Protein AF-A0A965RDY9-F1 (afdb_monomer)

Solvent-accessible surface area (backbone atoms only — not comparable to full-atom values): 8348 Å² total; per-residue (Å²): 130,87,52,51,47,61,51,52,54,49,45,36,53,42,44,74,77,67,38,55,73,66,39,56,54,43,44,46,51,48,51,51,50,48,43,54,54,31,62,78,43,44,92,30,62,34,21,43,27,62,43,64,65,74,65,56,38,56,94,84,54,62,41,38,30,43,30,35,36,90,48,67,64,63,58,52,51,55,33,54,78,69,69,51,71,72,43,83,48,72,44,83,42,36,62,52,99,87,44,71,47,74,31,53,25,39,37,35,69,52,95,94,37,51,34,36,41,38,48,31,44,60,73,40,77,83,55,52,38,34,30,92,48,76,64,44,67,43,69,67,36,44,58,70,62,51,60,76,74,110

Secondary structure (DSSP, 8-state):
---HHHHHHHHHHHHHHHSHHHHHHHHHHHHHHHHHHHHHTGGG--EEEHHHHHT---TTS-EEEEEE-SSHHHHHHHHHHTT---EEEEEEEESSSS-EEEEEEEEEEETTEEEEEEEE-GGGGGSPPBPTTTSSBPP-B-HHHHHTT-

Mean predicted aligned error: 5.04 Å

pLDDT: mean 90.67, std 10.81, range [49.19, 98.69]

Structure (mmCIF, N/CA/C/O backbone):
data_AF-A0A965RDY9-F1
#
_entry.id   AF-A0A965RDY9-F1
#
loop_
_atom_site.group_PDB
_atom_site.id
_atom_site.type_symbol
_atom_site.label_atom_id
_atom_site.label_alt_id
_atom_site.label_comp_id
_atom_site.label_asym_id
_atom_site.label_entity_id
_atom_site.label_seq_id
_atom_site.pdbx_PDB_ins_code
_atom_site.Cartn_x
_atom_site.Cartn_y
_atom_site.Cartn_z
_atom_site.occupancy
_atom_site.B_iso_or_equiv
_atom_site.auth_seq_id
_atom_site.auth_comp_id
_atom_site.auth_asym_id
_atom_site.auth_atom_id
_atom_site.pdbx_PDB_model_num
ATOM 1 N N . LEU A 1 1 ? 7.403 21.471 18.638 1.00 49.19 1 LEU A N 1
ATOM 2 C CA . LEU A 1 1 ? 6.344 20.707 17.943 1.00 49.19 1 LEU A CA 1
ATOM 3 C C . LEU A 1 1 ? 6.417 19.262 18.421 1.00 49.19 1 LEU A C 1
ATOM 5 O O . LEU A 1 1 ? 7.546 18.821 18.637 1.00 49.19 1 LEU A O 1
ATOM 9 N N . PRO A 1 2 ? 5.279 18.570 18.611 1.00 55.16 2 PRO A N 1
ATOM 10 C CA . PRO A 1 2 ? 5.274 17.138 18.916 1.00 55.16 2 PRO A CA 1
ATOM 11 C C . PRO A 1 2 ? 5.971 16.355 17.798 1.00 55.16 2 PRO A C 1
ATOM 13 O O . PRO A 1 2 ? 5.977 16.784 16.640 1.00 55.16 2 PRO A O 1
ATOM 16 N N . ARG A 1 3 ? 6.604 15.237 18.146 1.00 69.50 3 ARG A N 1
ATOM 17 C CA . ARG A 1 3 ? 7.200 14.317 17.172 1.00 69.50 3 ARG A CA 1
ATOM 18 C C . ARG A 1 3 ? 6.083 13.549 16.469 1.00 69.50 3 ARG A C 1
ATOM 20 O O . ARG A 1 3 ? 5.076 13.225 17.086 1.00 69.50 3 ARG A O 1
ATOM 27 N N . ASN A 1 4 ? 6.273 13.204 15.197 1.00 73.94 4 ASN A N 1
ATOM 28 C CA . ASN A 1 4 ? 5.265 12.467 14.423 1.00 73.94 4 ASN A CA 1
ATOM 29 C C . ASN A 1 4 ? 4.866 11.133 15.084 1.00 73.94 4 ASN A C 1
ATOM 31 O O . ASN A 1 4 ? 3.716 10.731 14.971 1.00 73.94 4 ASN A O 1
ATOM 35 N N . THR A 1 5 ? 5.774 10.492 15.828 1.00 64.81 5 THR A N 1
ATOM 36 C CA . THR A 1 5 ? 5.477 9.295 16.633 1.00 64.81 5 THR A CA 1
ATOM 37 C C . THR A 1 5 ? 4.480 9.560 17.752 1.00 64.81 5 THR A C 1
ATOM 39 O O . THR A 1 5 ? 3.558 8.782 17.930 1.00 64.81 5 THR A O 1
ATOM 42 N N . GLU A 1 6 ? 4.626 10.677 18.469 1.00 65.44 6 GLU A N 1
ATOM 43 C CA . GLU A 1 6 ? 3.699 11.065 19.540 1.00 65.44 6 GLU A CA 1
ATOM 44 C C . GLU A 1 6 ? 2.315 11.380 18.957 1.00 65.44 6 GLU A C 1
ATOM 46 O O . GLU A 1 6 ? 1.302 11.126 19.599 1.00 65.44 6 GLU A O 1
ATOM 51 N N . ILE A 1 7 ? 2.267 11.899 17.723 1.00 69.31 7 ILE A N 1
ATOM 52 C CA . ILE A 1 7 ? 1.017 12.125 16.989 1.00 69.31 7 ILE A CA 1
ATOM 53 C C . ILE A 1 7 ? 0.376 10.794 16.589 1.00 69.31 7 ILE A C 1
ATOM 55 O O . ILE A 1 7 ? -0.821 10.636 16.793 1.00 69.31 7 ILE A O 1
ATOM 59 N N . GLU A 1 8 ? 1.134 9.845 16.032 1.00 74.88 8 GLU A N 1
ATOM 60 C CA . GLU A 1 8 ? 0.576 8.557 15.603 1.00 74.88 8 GLU A CA 1
ATOM 61 C C . GLU A 1 8 ? 0.122 7.700 16.790 1.00 74.88 8 GLU A C 1
ATOM 63 O O . GLU A 1 8 ? -0.978 7.158 16.755 1.00 74.88 8 GLU A O 1
ATOM 68 N N . GLU A 1 9 ? 0.898 7.652 17.876 1.00 71.00 9 GLU A N 1
ATOM 69 C CA . GLU A 1 9 ? 0.505 6.975 19.118 1.00 71.00 9 GLU A CA 1
ATOM 70 C C . GLU A 1 9 ? -0.750 7.612 19.722 1.00 71.00 9 GLU A C 1
ATOM 72 O O . GLU A 1 9 ? -1.697 6.907 20.071 1.00 71.00 9 GLU A O 1
ATOM 77 N N . ALA A 1 10 ? -0.804 8.947 19.790 1.00 70.31 10 ALA A N 1
ATOM 78 C CA . ALA A 1 10 ? -1.988 9.649 20.266 1.00 70.31 10 ALA A CA 1
ATOM 79 C C . ALA A 1 10 ? -3.192 9.436 19.342 1.00 70.31 10 ALA A C 1
ATOM 81 O O . ALA A 1 10 ? -4.303 9.308 19.843 1.00 70.31 10 ALA A O 1
ATOM 82 N N . LEU A 1 11 ? -3.000 9.369 18.021 1.00 71.75 11 LEU A N 1
ATOM 83 C CA . LEU A 1 11 ? -4.070 9.108 17.060 1.00 71.75 11 LEU A CA 1
ATOM 84 C C . LEU A 1 11 ? -4.588 7.674 17.194 1.00 71.75 11 LEU A C 1
ATOM 86 O O . LEU A 1 11 ? -5.796 7.472 17.197 1.00 71.75 11 LEU A O 1
ATOM 90 N N . GLN A 1 12 ? -3.699 6.698 17.375 1.00 72.69 12 GLN A N 1
ATOM 91 C CA . GLN A 1 12 ? -4.061 5.300 17.591 1.00 72.69 12 GLN A CA 1
ATOM 92 C C . GLN A 1 12 ? -4.796 5.103 18.922 1.00 72.69 12 GLN A C 1
ATOM 94 O O . GLN A 1 12 ? -5.809 4.410 18.979 1.00 72.69 12 GLN A O 1
ATOM 99 N N . GLU A 1 13 ? -4.303 5.712 20.003 1.00 67.06 13 GLU A N 1
ATOM 100 C CA . GLU A 1 13 ? -4.962 5.708 21.313 1.00 67.06 13 GLU A CA 1
ATOM 101 C C . GLU A 1 13 ? -6.313 6.431 21.237 1.00 67.06 13 GLU A C 1
ATOM 103 O O . GLU A 1 13 ? -7.316 5.916 21.724 1.00 67.06 13 GLU A O 1
ATOM 108 N N . TYR A 1 14 ? -6.371 7.581 20.563 1.00 66.44 14 TYR A N 1
ATOM 109 C CA . TYR A 1 14 ? -7.597 8.351 20.382 1.00 66.44 14 TYR A CA 1
ATOM 110 C C . TYR A 1 14 ? -8.637 7.586 19.567 1.00 66.44 14 TYR A C 1
ATOM 112 O O . TYR A 1 14 ? -9.790 7.517 19.972 1.00 66.44 14 TYR A O 1
ATOM 120 N N . GLN A 1 15 ? -8.259 6.975 18.448 1.00 68.50 15 GLN A N 1
ATOM 121 C CA . GLN A 1 15 ? -9.188 6.205 17.623 1.00 68.50 15 GLN A CA 1
ATOM 122 C C . GLN A 1 15 ? -9.668 4.939 18.338 1.00 68.50 15 GLN A C 1
ATOM 124 O O . GLN A 1 15 ? -10.855 4.632 18.287 1.00 68.50 15 GLN A O 1
ATOM 129 N N . ARG A 1 16 ? -8.801 4.275 19.108 1.00 67.00 16 ARG A N 1
ATOM 130 C CA . ARG A 1 16 ? -9.187 3.152 19.975 1.00 67.00 16 ARG A CA 1
ATOM 131 C C . ARG A 1 16 ? -10.136 3.563 21.107 1.00 67.00 16 ARG A C 1
ATOM 133 O O . ARG A 1 16 ? -11.018 2.792 21.463 1.00 67.00 16 ARG A O 1
ATOM 140 N N . LEU A 1 17 ? -9.954 4.746 21.696 1.00 61.44 17 LEU A N 1
ATOM 141 C CA . LEU A 1 17 ? -10.767 5.218 22.826 1.00 61.44 17 LEU A CA 1
ATOM 142 C C . LEU A 1 17 ? -12.047 5.958 22.400 1.00 61.44 17 LEU A C 1
ATOM 144 O O . LEU A 1 17 ? -13.021 5.956 23.149 1.00 61.44 17 LEU A O 1
ATOM 148 N N . PHE A 1 18 ? -12.049 6.604 21.230 1.00 60.94 18 PHE A N 1
ATOM 149 C CA . PHE A 1 18 ? -13.081 7.564 20.810 1.00 60.94 18 PHE A CA 1
ATOM 150 C C . PHE A 1 18 ? -13.550 7.415 19.354 1.00 60.94 18 PHE A C 1
ATOM 152 O O . PHE A 1 18 ? -14.506 8.086 18.972 1.00 60.94 18 PHE A O 1
ATOM 159 N N . GLY A 1 19 ? -12.917 6.570 18.531 1.00 59.81 19 GLY A N 1
ATOM 160 C CA . GLY A 1 19 ? -13.282 6.386 17.118 1.00 59.81 19 GLY A CA 1
ATOM 161 C C . GLY A 1 19 ? -14.663 5.754 16.913 1.00 59.81 19 GLY A C 1
ATOM 162 O O . GLY A 1 19 ? -15.303 5.990 15.887 1.00 59.81 19 GLY A O 1
ATOM 163 N N . GLY A 1 20 ? -15.149 5.011 17.912 1.00 70.44 20 GLY A N 1
ATOM 164 C CA . GLY A 1 20 ? -16.467 4.377 17.908 1.00 70.44 20 GLY A CA 1
ATOM 165 C C . GLY A 1 20 ? -16.636 3.304 16.824 1.00 70.44 20 GLY A C 1
ATOM 166 O O . GLY A 1 20 ? -15.732 3.031 16.035 1.00 70.44 20 GLY A O 1
ATOM 167 N N . GLU A 1 21 ? -17.832 2.716 16.760 1.00 70.50 21 GLU A N 1
ATOM 168 C CA . GLU A 1 21 ? -18.155 1.610 15.839 1.00 70.50 21 GLU A CA 1
ATOM 169 C C . GLU A 1 21 ? -17.951 1.977 14.355 1.00 70.50 21 GLU A C 1
ATOM 171 O O . GLU A 1 21 ? -17.596 1.128 13.541 1.00 70.50 21 GLU A O 1
ATOM 176 N N . GLY A 1 22 ? -18.123 3.255 13.992 1.00 79.38 22 GLY A N 1
ATOM 177 C CA . GLY A 1 22 ? -17.949 3.727 12.615 1.00 79.38 22 GLY A CA 1
ATOM 178 C C . GLY A 1 22 ? -16.497 3.693 12.128 1.00 79.38 22 GLY A C 1
ATOM 179 O O . GLY A 1 22 ? -16.249 3.360 10.969 1.00 79.38 22 GLY A O 1
ATOM 180 N N . HIS A 1 23 ? -15.531 3.997 13.000 1.00 82.62 23 HIS A N 1
ATOM 181 C CA . HIS A 1 23 ? -14.113 3.914 12.653 1.00 82.62 23 HIS A CA 1
ATOM 182 C C . HIS A 1 23 ? -13.663 2.457 12.500 1.00 82.62 23 HIS A C 1
ATOM 184 O O . HIS A 1 23 ? -13.024 2.125 11.504 1.00 82.62 23 HIS A O 1
ATOM 190 N N . GLU A 1 24 ? -14.042 1.580 13.434 1.00 86.44 24 GLU A N 1
ATOM 191 C CA . GLU A 1 24 ? -13.701 0.154 13.355 1.00 86.44 24 GLU A CA 1
ATOM 192 C C . GLU A 1 24 ? -14.291 -0.500 12.101 1.00 86.44 24 GLU A C 1
ATOM 194 O O . GLU A 1 24 ? -13.579 -1.206 11.385 1.00 86.44 24 GLU A O 1
ATOM 199 N N . ALA A 1 25 ? -15.554 -0.202 11.775 1.00 89.81 25 ALA A N 1
ATOM 200 C CA . ALA A 1 25 ? -16.194 -0.695 10.558 1.00 89.81 25 ALA A CA 1
ATOM 201 C C . ALA A 1 25 ? -15.488 -0.195 9.285 1.00 89.81 25 ALA A C 1
ATOM 203 O O . ALA A 1 25 ? -15.244 -0.979 8.366 1.00 89.81 25 ALA A O 1
ATOM 204 N N . SER A 1 26 ? -15.115 1.089 9.240 1.00 91.81 26 SER A N 1
ATOM 205 C CA . SER A 1 26 ? -14.376 1.666 8.109 1.00 91.81 26 SER A CA 1
ATOM 206 C C . SER A 1 26 ? -13.000 1.019 7.938 1.00 91.81 26 SER A C 1
ATOM 208 O O . SER A 1 26 ? -12.633 0.636 6.829 1.00 91.81 26 SER A O 1
ATOM 210 N N . LEU A 1 27 ? -12.244 0.864 9.028 1.00 94.56 27 LEU A N 1
ATOM 211 C CA . LEU A 1 27 ? -10.915 0.256 9.005 1.00 94.56 27 LEU A CA 1
ATOM 212 C C . LEU A 1 27 ? -10.979 -1.222 8.599 1.00 94.56 27 LEU A C 1
ATOM 214 O O . LEU A 1 27 ? -10.143 -1.692 7.824 1.00 94.56 27 LEU A O 1
ATOM 218 N N . HIS A 1 28 ? -11.978 -1.953 9.098 1.00 95.12 28 HIS A N 1
ATOM 219 C CA . HIS A 1 28 ? -12.226 -3.335 8.701 1.00 95.12 28 HIS A CA 1
ATOM 220 C C . HIS A 1 28 ? -12.516 -3.425 7.196 1.00 95.12 28 HIS A C 1
ATOM 222 O O . HIS A 1 28 ? -11.910 -4.238 6.499 1.00 95.12 28 HIS A O 1
ATOM 228 N N . ALA A 1 29 ? -13.380 -2.554 6.665 1.00 95.56 29 ALA A N 1
ATOM 229 C CA . ALA A 1 29 ? -13.666 -2.506 5.233 1.00 95.56 29 ALA A CA 1
ATOM 230 C C . ALA A 1 29 ? -12.401 -2.198 4.404 1.00 95.56 29 ALA A C 1
ATOM 232 O O . ALA A 1 29 ? -12.139 -2.889 3.424 1.00 95.56 29 ALA A O 1
ATOM 233 N N . GLN A 1 30 ? -11.576 -1.231 4.829 1.00 97.94 30 GLN A N 1
ATOM 234 C CA . GLN A 1 30 ? -10.288 -0.906 4.189 1.00 97.94 30 GLN A CA 1
ATOM 235 C C . GLN A 1 30 ? -9.324 -2.094 4.149 1.00 97.94 30 GLN A C 1
ATOM 237 O O . GLN A 1 30 ? -8.644 -2.325 3.147 1.00 97.94 30 GLN A O 1
ATOM 242 N N . ARG A 1 31 ? -9.263 -2.882 5.226 1.00 98.25 31 ARG A N 1
ATOM 243 C CA . ARG A 1 31 ? -8.440 -4.099 5.273 1.00 98.25 31 ARG A CA 1
ATOM 244 C C . ARG A 1 31 ? -8.992 -5.209 4.385 1.00 98.25 31 ARG A C 1
ATOM 246 O O . ARG A 1 31 ? -8.195 -5.928 3.785 1.00 98.25 31 ARG A O 1
ATOM 253 N N . GLN A 1 32 ? -10.313 -5.325 4.262 1.00 98.25 32 GLN A N 1
ATOM 254 C CA . GLN A 1 32 ? -10.938 -6.290 3.361 1.00 98.25 32 GLN A CA 1
ATOM 255 C C . GLN A 1 32 ? -10.608 -5.969 1.898 1.00 98.25 32 GLN A C 1
ATOM 257 O O . GLN A 1 32 ? -10.127 -6.843 1.179 1.00 98.25 32 GLN A O 1
ATOM 262 N N . VAL A 1 33 ? -10.751 -4.705 1.486 1.00 98.25 33 VAL A N 1
ATOM 263 C CA . VAL A 1 33 ? -10.358 -4.257 0.141 1.00 98.25 33 VAL A CA 1
ATOM 264 C C . VAL A 1 33 ? -8.865 -4.458 -0.096 1.00 98.25 33 VAL A C 1
ATOM 266 O O . VAL A 1 33 ? -8.474 -4.976 -1.144 1.00 98.25 33 VAL A O 1
ATOM 269 N N . ALA A 1 34 ? -8.017 -4.119 0.883 1.00 98.62 34 ALA A N 1
ATOM 270 C CA . ALA A 1 34 ? -6.585 -4.384 0.791 1.00 98.62 34 ALA A CA 1
ATOM 271 C C . ALA A 1 34 ? -6.314 -5.865 0.501 1.00 98.62 34 ALA A C 1
ATOM 273 O O . ALA A 1 34 ? -5.582 -6.182 -0.436 1.00 98.62 34 ALA A O 1
ATOM 274 N N . LEU A 1 35 ? -6.925 -6.767 1.272 1.00 98.69 35 LEU A N 1
ATOM 275 C CA . LEU A 1 35 ? -6.735 -8.206 1.138 1.00 98.69 35 LEU A CA 1
ATOM 276 C C . LEU A 1 35 ? -7.217 -8.729 -0.225 1.00 98.69 35 LEU A C 1
ATOM 278 O O . LEU A 1 35 ? -6.524 -9.524 -0.865 1.00 98.69 35 LEU A O 1
ATOM 282 N N . ASP A 1 36 ? -8.355 -8.242 -0.709 1.00 98.12 36 ASP A N 1
ATOM 283 C CA . ASP A 1 36 ? -8.920 -8.641 -1.998 1.00 98.12 36 ASP A CA 1
ATOM 284 C C . ASP A 1 36 ? -8.034 -8.202 -3.171 1.00 98.12 36 ASP A C 1
ATOM 286 O O . ASP A 1 36 ? -7.721 -9.003 -4.062 1.00 98.12 36 ASP A O 1
ATOM 290 N N . VAL A 1 37 ? -7.548 -6.956 -3.149 1.00 98.38 37 VAL A N 1
ATOM 291 C CA . VAL A 1 37 ? -6.578 -6.456 -4.137 1.00 98.38 37 VAL A CA 1
ATOM 292 C C . VAL A 1 37 ? -5.270 -7.242 -4.046 1.00 98.38 37 VAL A C 1
ATOM 294 O O . VAL A 1 37 ? -4.702 -7.626 -5.075 1.00 98.38 37 VAL A O 1
ATOM 297 N N . MET A 1 38 ? -4.810 -7.552 -2.830 1.00 98.62 38 MET A N 1
ATOM 298 C CA . MET A 1 38 ? -3.594 -8.332 -2.609 1.00 98.62 38 MET A CA 1
ATOM 299 C C . MET A 1 38 ? -3.679 -9.733 -3.230 1.00 98.62 38 MET A C 1
ATOM 301 O O . MET A 1 38 ? -2.709 -10.192 -3.834 1.00 98.62 38 MET A O 1
ATOM 305 N N . HIS A 1 39 ? -4.834 -10.397 -3.148 1.00 98.25 39 HIS A N 1
ATOM 306 C CA . HIS A 1 39 ? -5.049 -11.701 -3.779 1.00 98.25 39 HIS A CA 1
ATOM 307 C C . HIS A 1 39 ? -5.093 -11.624 -5.311 1.00 98.25 39 HIS A C 1
ATOM 309 O O . HIS A 1 39 ? -4.494 -12.463 -5.993 1.00 98.25 39 HIS A O 1
ATOM 315 N N . ARG A 1 40 ? -5.761 -10.608 -5.871 1.00 96.56 40 ARG A N 1
ATOM 316 C CA . ARG A 1 40 ? -5.858 -10.404 -7.331 1.00 96.56 40 ARG A CA 1
ATOM 317 C C . ARG A 1 40 ? -4.510 -10.091 -7.979 1.00 96.56 40 ARG A C 1
ATOM 319 O O . ARG A 1 40 ? -4.287 -10.462 -9.132 1.00 96.56 40 ARG A O 1
ATOM 326 N N . LEU A 1 41 ? -3.620 -9.443 -7.228 1.00 97.62 41 LEU A N 1
ATOM 327 C CA . LEU A 1 41 ? -2.284 -9.018 -7.653 1.00 97.62 41 LEU A CA 1
ATOM 328 C C . LEU A 1 41 ? -1.155 -9.830 -6.998 1.00 97.62 41 LEU A C 1
ATOM 330 O O . LEU A 1 41 ? -0.016 -9.367 -6.944 1.00 97.62 41 LEU A O 1
ATOM 334 N N . GLN A 1 42 ? -1.441 -11.042 -6.507 1.00 97.75 42 GLN A N 1
ATOM 335 C CA . GLN A 1 42 ? -0.501 -11.856 -5.720 1.00 97.75 42 GLN A CA 1
ATOM 336 C C . GLN A 1 42 ? 0.865 -12.083 -6.393 1.00 97.75 42 GLN A C 1
ATOM 338 O O . GLN A 1 42 ? 1.888 -12.167 -5.710 1.00 97.75 42 GLN A O 1
ATOM 343 N N . GLU A 1 43 ? 0.904 -12.133 -7.728 1.00 97.00 43 GLU A N 1
ATOM 344 C CA . GLU A 1 43 ? 2.132 -12.296 -8.515 1.00 97.00 43 GLU A CA 1
ATOM 345 C C . GLU A 1 43 ? 3.144 -11.158 -8.282 1.00 97.00 43 GLU A C 1
ATOM 347 O O . GLU A 1 43 ? 4.353 -11.389 -8.307 1.00 97.00 43 GLU A O 1
ATOM 352 N N . PHE A 1 44 ? 2.659 -9.962 -7.930 1.00 98.19 44 PHE A N 1
ATOM 353 C CA . PHE A 1 44 ? 3.463 -8.777 -7.620 1.00 98.19 44 PHE A CA 1
ATOM 354 C C . PHE A 1 44 ? 3.797 -8.637 -6.130 1.00 98.19 44 PHE A C 1
ATOM 356 O O . PHE A 1 44 ? 4.307 -7.601 -5.703 1.00 98.19 44 PHE A O 1
ATOM 363 N N . LYS A 1 45 ? 3.518 -9.673 -5.325 1.00 98.31 45 LYS A N 1
ATOM 364 C CA . LYS A 1 45 ? 3.842 -9.763 -3.888 1.00 98.31 45 LYS A CA 1
ATOM 365 C C . LYS A 1 45 ? 3.423 -8.519 -3.083 1.00 98.31 45 LYS A C 1
ATOM 367 O O . LYS A 1 45 ? 4.261 -7.957 -2.370 1.00 98.31 45 LYS A O 1
ATOM 372 N N . PRO A 1 46 ? 2.161 -8.081 -3.192 1.00 98.50 46 PRO A N 1
ATOM 373 C CA . PRO A 1 46 ? 1.697 -6.831 -2.611 1.00 98.50 46 PRO A CA 1
ATOM 374 C C . PRO A 1 46 ? 1.884 -6.815 -1.089 1.00 98.50 46 PRO A C 1
ATOM 376 O O . PRO A 1 46 ? 1.774 -7.845 -0.417 1.00 98.50 46 PRO A O 1
ATOM 379 N N . ARG A 1 47 ? 2.194 -5.636 -0.547 1.00 98.69 47 ARG A N 1
ATOM 380 C CA . ARG A 1 47 ? 2.373 -5.405 0.889 1.00 98.69 47 ARG A CA 1
ATOM 381 C C . ARG A 1 47 ? 1.569 -4.197 1.340 1.00 98.69 47 ARG A C 1
ATOM 383 O O . ARG A 1 47 ? 1.821 -3.098 0.848 1.00 98.69 47 ARG A O 1
ATOM 390 N N . LEU A 1 48 ? 0.669 -4.391 2.300 1.00 98.69 48 LEU A N 1
ATOM 391 C CA . LEU A 1 48 ? -0.055 -3.292 2.937 1.00 98.69 48 LEU A CA 1
ATOM 392 C C . LEU A 1 48 ? 0.904 -2.459 3.788 1.00 98.69 48 LEU A C 1
ATOM 394 O O . LEU A 1 48 ? 1.788 -3.012 4.450 1.00 98.69 48 LEU A O 1
ATOM 398 N N . VAL A 1 49 ? 0.741 -1.137 3.749 1.00 97.88 49 VAL A N 1
ATOM 399 C CA . VAL A 1 49 ? 1.530 -0.166 4.519 1.00 97.88 49 VAL A CA 1
ATOM 400 C C . VAL A 1 49 ? 0.659 0.997 5.005 1.00 97.88 49 VAL A C 1
ATOM 402 O O . VAL A 1 49 ? -0.501 1.123 4.626 1.00 97.88 49 VAL A O 1
ATOM 405 N N . GLY A 1 50 ? 1.237 1.889 5.813 1.00 95.19 50 GLY A N 1
ATOM 406 C CA . GLY A 1 50 ? 0.596 3.151 6.193 1.00 95.19 50 GLY A CA 1
ATOM 407 C C . GLY A 1 50 ? -0.523 2.990 7.223 1.00 95.19 50 GLY A C 1
ATOM 408 O O . GLY A 1 50 ? -0.536 2.027 7.990 1.00 95.19 50 GLY A O 1
ATOM 409 N N . ALA A 1 51 ? -1.443 3.957 7.242 1.00 94.38 51 ALA A N 1
ATOM 410 C CA . ALA A 1 51 ? -2.435 4.118 8.304 1.00 94.38 51 ALA A CA 1
ATOM 411 C C . ALA A 1 51 ? -3.372 2.906 8.445 1.00 94.38 51 ALA A C 1
ATOM 413 O O . ALA A 1 51 ? -3.660 2.473 9.559 1.00 94.38 51 ALA A O 1
ATOM 414 N N . VAL A 1 52 ? -3.777 2.280 7.333 1.00 96.50 52 VAL A N 1
ATOM 415 C CA . VAL A 1 52 ? -4.649 1.087 7.357 1.00 96.50 52 VAL A CA 1
ATOM 416 C C . VAL A 1 52 ? -3.949 -0.086 8.057 1.00 96.50 52 VAL A C 1
ATOM 418 O O . VAL A 1 52 ? -4.558 -0.818 8.846 1.00 96.50 52 VAL A O 1
ATOM 421 N N . LEU A 1 53 ? -2.635 -0.234 7.837 1.00 96.69 53 LEU A N 1
ATOM 422 C CA . LEU A 1 53 ? -1.839 -1.235 8.544 1.00 96.69 53 LEU A CA 1
ATOM 423 C C . LEU A 1 53 ? -1.655 -0.887 10.023 1.00 96.69 53 LEU A C 1
ATOM 425 O O . LEU A 1 53 ? -1.753 -1.769 10.874 1.00 96.69 53 LEU A O 1
ATOM 429 N N . ALA A 1 54 ? -1.358 0.377 10.322 1.00 93.25 54 ALA A N 1
ATOM 430 C CA . ALA A 1 54 ? -1.171 0.858 11.690 1.00 93.25 54 ALA A CA 1
ATOM 431 C C . ALA A 1 54 ? -2.477 0.835 12.508 1.00 93.25 54 ALA A C 1
ATOM 433 O O . ALA A 1 54 ? -2.438 0.857 13.737 1.00 93.25 54 ALA A O 1
ATOM 434 N N . GLY A 1 55 ? -3.626 0.738 11.831 1.00 92.31 55 GLY A N 1
ATOM 435 C CA . GLY A 1 55 ? -4.944 0.863 12.445 1.00 92.31 55 GLY A CA 1
ATOM 436 C C . GLY A 1 55 ? -5.271 2.300 12.831 1.00 92.31 55 GLY A C 1
ATOM 437 O O . GLY A 1 55 ? -6.052 2.505 13.747 1.00 92.31 55 GLY A O 1
ATOM 438 N N . THR A 1 56 ? -4.633 3.264 12.163 1.00 90.62 56 THR A N 1
ATOM 439 C CA . THR A 1 56 ? -4.813 4.700 12.388 1.00 90.62 56 THR A CA 1
ATOM 440 C C . THR A 1 56 ? -5.615 5.388 11.273 1.00 90.62 56 THR A C 1
ATOM 442 O O . THR A 1 56 ? -5.773 6.611 11.278 1.00 90.62 56 THR A O 1
ATOM 445 N N . ALA A 1 57 ? -6.092 4.619 10.286 1.00 91.12 57 ALA A N 1
ATOM 446 C CA . ALA A 1 57 ? -6.771 5.138 9.100 1.00 91.12 57 ALA A CA 1
ATOM 447 C C . ALA A 1 57 ? -8.186 5.640 9.394 1.00 91.12 57 ALA A C 1
ATOM 449 O O . ALA A 1 57 ? -9.011 4.968 10.002 1.00 91.12 57 ALA A O 1
ATOM 450 N N . THR A 1 58 ? -8.488 6.822 8.888 1.00 88.88 58 THR A N 1
ATOM 451 C CA . THR A 1 58 ? -9.836 7.366 8.780 1.00 88.88 58 THR A CA 1
ATOM 452 C C . THR A 1 58 ? -10.506 6.896 7.484 1.00 88.88 58 THR A C 1
ATOM 454 O O . THR A 1 58 ? -9.855 6.366 6.585 1.00 88.88 58 THR A O 1
ATOM 457 N N . ALA A 1 59 ? -11.808 7.156 7.343 1.00 84.62 59 ALA A N 1
ATOM 458 C CA . ALA A 1 59 ? -12.564 6.855 6.122 1.00 84.62 59 ALA A CA 1
ATOM 459 C C . ALA A 1 59 ? -12.074 7.613 4.868 1.00 84.62 59 ALA A C 1
ATOM 461 O O . ALA A 1 59 ? -12.518 7.319 3.764 1.00 84.62 59 ALA A O 1
ATOM 462 N N . HIS A 1 60 ? -11.187 8.601 5.030 1.00 85.81 60 HIS A N 1
ATOM 463 C CA . HIS A 1 60 ? -10.612 9.386 3.935 1.00 85.81 60 HIS A CA 1
ATOM 464 C C . HIS A 1 60 ? -9.179 8.976 3.582 1.00 85.81 60 HIS A C 1
ATOM 466 O O . HIS A 1 60 ? -8.596 9.562 2.673 1.00 85.81 60 HIS A O 1
ATOM 472 N N . ASP A 1 61 ? -8.594 8.028 4.315 1.00 92.56 61 ASP A N 1
ATOM 473 C CA . ASP A 1 61 ? -7.253 7.534 4.027 1.00 92.56 61 ASP A CA 1
ATOM 474 C C . ASP A 1 61 ? -7.278 6.483 2.914 1.00 92.56 61 ASP A C 1
ATOM 476 O O . ASP A 1 61 ? -8.125 5.585 2.895 1.00 92.56 61 ASP A O 1
ATOM 480 N N . ASP A 1 62 ? -6.294 6.568 2.021 1.00 95.19 62 ASP A N 1
ATOM 481 C CA . ASP A 1 62 ? -6.097 5.591 0.955 1.00 95.19 62 ASP A CA 1
ATOM 482 C C . ASP A 1 62 ? -5.590 4.251 1.506 1.00 95.19 62 ASP A C 1
ATOM 484 O O . ASP A 1 62 ? -4.713 4.185 2.381 1.00 95.19 62 ASP A O 1
ATOM 488 N N . VAL A 1 63 ? -6.047 3.158 0.897 1.00 98.31 63 VAL A N 1
ATOM 489 C CA . VAL A 1 63 ? -5.416 1.846 1.042 1.00 98.31 63 VAL A CA 1
ATOM 490 C C . VAL A 1 63 ? -4.135 1.836 0.211 1.00 98.31 63 VAL A C 1
ATOM 492 O O . VAL A 1 63 ? -4.161 1.751 -1.016 1.00 98.31 63 VAL A O 1
ATOM 495 N N . ILE A 1 64 ? -2.982 1.910 0.874 1.00 98.50 64 ILE A N 1
ATOM 496 C CA . ILE A 1 64 ? -1.689 1.964 0.183 1.00 98.50 64 ILE A CA 1
ATOM 497 C C . ILE A 1 64 ? -1.047 0.579 0.165 1.00 98.50 64 ILE A C 1
ATOM 499 O O . ILE A 1 64 ? -0.699 0.017 1.209 1.00 98.50 64 ILE A O 1
ATOM 503 N N . LEU A 1 65 ? -0.812 0.061 -1.038 1.00 98.69 65 LEU A N 1
ATOM 504 C CA . LEU A 1 65 ? -0.091 -1.184 -1.267 1.00 98.69 65 LEU A CA 1
ATOM 505 C C . LEU A 1 65 ? 1.236 -0.900 -1.966 1.00 98.69 65 LEU A C 1
ATOM 507 O O . LEU A 1 65 ? 1.301 -0.230 -2.993 1.00 98.69 65 LEU A O 1
ATOM 511 N N . HIS A 1 66 ? 2.318 -1.465 -1.445 1.00 98.62 66 HIS A N 1
ATOM 512 C CA . HIS A 1 66 ? 3.560 -1.582 -2.199 1.00 98.62 66 HIS A CA 1
ATOM 513 C C . HIS A 1 66 ? 3.513 -2.852 -3.048 1.00 98.62 66 HIS A C 1
ATOM 515 O O . HIS A 1 66 ? 3.338 -3.941 -2.502 1.00 98.62 66 HIS A O 1
ATOM 521 N N . VAL A 1 67 ? 3.711 -2.721 -4.357 1.00 98.62 67 VAL A N 1
ATOM 522 C CA . VAL A 1 67 ? 3.775 -3.842 -5.309 1.00 98.62 67 VAL A CA 1
ATOM 523 C C . VAL A 1 67 ? 5.153 -3.909 -5.959 1.00 98.62 67 VAL A C 1
ATOM 525 O O . VAL A 1 67 ? 5.848 -2.896 -6.057 1.00 98.62 67 VAL A O 1
ATOM 528 N N . PHE A 1 68 ? 5.569 -5.101 -6.382 1.00 98.38 68 PHE A N 1
ATOM 529 C CA . PHE A 1 68 ? 6.926 -5.356 -6.863 1.00 98.38 68 PHE A CA 1
ATOM 530 C C . PHE A 1 68 ? 6.901 -5.915 -8.281 1.00 98.38 68 PHE A C 1
ATOM 532 O O . PHE A 1 68 ? 6.455 -7.039 -8.506 1.00 98.38 68 PHE A O 1
ATOM 539 N N . ALA A 1 69 ? 7.401 -5.128 -9.228 1.00 97.38 69 ALA A N 1
ATOM 540 C CA . ALA A 1 69 ? 7.456 -5.468 -10.642 1.00 97.38 69 ALA A CA 1
ATOM 541 C C . ALA A 1 69 ? 8.663 -4.794 -11.302 1.00 97.38 69 ALA A C 1
ATOM 543 O O . ALA A 1 69 ? 9.128 -3.754 -10.843 1.00 97.38 69 ALA A O 1
ATOM 544 N N . ASP A 1 70 ? 9.159 -5.357 -12.405 1.00 93.88 70 ASP A N 1
ATOM 545 C CA . ASP A 1 70 ? 10.257 -4.735 -13.159 1.00 93.88 70 ASP A CA 1
ATOM 546 C C . ASP A 1 70 ? 9.861 -3.372 -13.733 1.00 93.88 70 ASP A C 1
ATOM 548 O O . ASP A 1 70 ? 10.692 -2.469 -13.827 1.00 93.88 70 ASP A O 1
ATOM 552 N N . ARG A 1 71 ? 8.589 -3.221 -14.122 1.00 94.94 71 ARG A N 1
ATOM 553 C CA . ARG A 1 71 ? 8.032 -1.976 -14.652 1.00 94.94 71 ARG A CA 1
ATOM 554 C C . ARG A 1 71 ? 6.547 -1.841 -14.314 1.00 94.94 71 ARG A C 1
ATOM 556 O O . ARG A 1 71 ? 5.862 -2.846 -14.114 1.00 94.94 71 ARG A O 1
ATOM 563 N N . ILE A 1 72 ? 6.046 -0.606 -14.297 1.00 96.69 72 ILE A N 1
ATOM 564 C CA . ILE A 1 72 ? 4.639 -0.291 -14.001 1.00 96.69 72 ILE A CA 1
ATOM 565 C C . ILE A 1 72 ? 3.668 -0.919 -15.009 1.00 96.69 72 ILE A C 1
ATOM 567 O O . ILE A 1 72 ? 2.558 -1.287 -14.637 1.00 96.69 72 ILE A O 1
ATOM 571 N N . GLU A 1 73 ? 4.094 -1.125 -16.255 1.00 97.69 73 GLU A N 1
ATOM 572 C CA . GLU A 1 73 ? 3.270 -1.696 -17.321 1.00 97.69 73 GLU A CA 1
ATOM 573 C C . GLU A 1 73 ? 2.779 -3.109 -17.001 1.00 97.69 73 GLU A C 1
ATOM 575 O O . GLU A 1 73 ? 1.711 -3.501 -17.459 1.00 97.69 73 GLU A O 1
ATOM 580 N N . ALA A 1 74 ? 3.524 -3.875 -16.197 1.00 97.44 74 ALA A N 1
ATOM 581 C CA . ALA A 1 74 ? 3.066 -5.189 -15.749 1.00 97.44 74 ALA A CA 1
ATOM 582 C C . ALA A 1 74 ? 1.828 -5.074 -14.841 1.00 97.44 74 ALA A C 1
ATOM 584 O O . ALA A 1 74 ? 0.898 -5.868 -14.960 1.00 97.44 74 ALA A O 1
ATOM 585 N N . ILE A 1 75 ? 1.791 -4.048 -13.982 1.00 97.38 75 ILE A N 1
ATOM 586 C CA . ILE A 1 75 ? 0.647 -3.759 -13.111 1.00 97.38 75 ILE A CA 1
ATOM 587 C C . ILE A 1 75 ? -0.527 -3.241 -13.942 1.00 97.38 75 ILE A C 1
ATOM 589 O O . ILE A 1 75 ? -1.642 -3.738 -13.811 1.00 97.38 75 ILE A O 1
ATOM 593 N N . THR A 1 76 ? -0.290 -2.265 -14.822 1.00 97.56 76 THR A N 1
ATOM 594 C CA . THR A 1 76 ? -1.373 -1.650 -15.601 1.00 97.56 76 THR A CA 1
ATOM 595 C C . THR A 1 76 ? -1.988 -2.627 -16.595 1.00 97.56 76 THR A C 1
ATOM 597 O O . THR A 1 76 ? -3.207 -2.651 -16.724 1.00 97.56 76 THR A O 1
ATOM 600 N N . LEU A 1 77 ? -1.192 -3.493 -17.234 1.00 97.50 77 LEU A N 1
ATOM 601 C CA 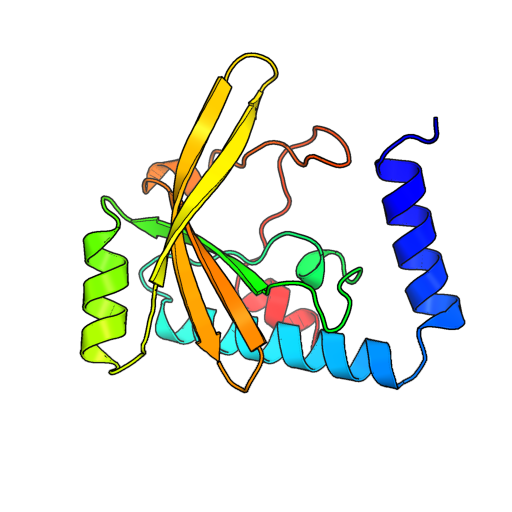. LEU A 1 77 ? -1.713 -4.558 -18.093 1.00 97.50 77 LEU A CA 1
ATOM 602 C C . LEU A 1 77 ? -2.632 -5.498 -17.307 1.00 97.50 77 LEU A C 1
ATOM 604 O O . LEU A 1 77 ? -3.731 -5.798 -17.768 1.00 97.50 77 LEU A O 1
ATOM 608 N N . ARG A 1 78 ? -2.231 -5.896 -16.095 1.00 96.69 78 ARG A N 1
ATOM 609 C CA . ARG A 1 78 ? -3.050 -6.758 -15.241 1.00 96.69 78 ARG A CA 1
ATOM 610 C C . ARG A 1 78 ? -4.386 -6.115 -14.865 1.00 96.69 78 ARG A C 1
ATOM 612 O O . ARG A 1 78 ? -5.406 -6.798 -14.843 1.00 96.69 78 ARG A O 1
ATOM 619 N N . LEU A 1 79 ? -4.389 -4.813 -14.583 1.00 96.31 79 LEU A N 1
ATOM 620 C CA . LEU A 1 79 ? -5.613 -4.064 -14.289 1.00 96.31 79 LEU A CA 1
ATOM 621 C C . LEU A 1 79 ? -6.512 -3.934 -15.526 1.00 96.31 79 LEU A C 1
ATOM 623 O O . LEU A 1 79 ? -7.720 -4.140 -15.419 1.00 96.31 79 LEU A O 1
ATOM 627 N N . LEU A 1 80 ? -5.931 -3.683 -16.706 1.00 96.94 80 LEU A N 1
ATOM 628 C CA . LEU A 1 80 ? -6.664 -3.648 -17.977 1.00 96.94 80 LEU A CA 1
ATOM 629 C C . LEU A 1 80 ? -7.327 -4.995 -18.292 1.00 96.94 80 LEU A C 1
ATOM 631 O O . LEU A 1 80 ? -8.495 -5.021 -18.671 1.00 96.94 80 LEU A O 1
ATOM 635 N N . GLU A 1 81 ? -6.619 -6.110 -18.099 1.00 95.75 81 GLU A N 1
ATOM 636 C CA . GLU A 1 81 ? -7.169 -7.464 -18.275 1.00 95.75 81 GLU A CA 1
ATOM 637 C C . GLU A 1 81 ? -8.359 -7.744 -17.349 1.00 95.75 81 GLU A C 1
ATOM 639 O O . GLU A 1 81 ? -9.268 -8.491 -17.710 1.00 95.75 81 GLU A O 1
ATOM 644 N N . GLN A 1 82 ? -8.362 -7.142 -16.158 1.00 92.38 82 GLN A N 1
ATOM 645 C CA . GLN A 1 82 ? -9.450 -7.246 -15.186 1.00 92.38 82 GLN A CA 1
ATOM 646 C C . GLN A 1 82 ? -10.564 -6.213 -15.422 1.00 92.38 82 GLN A C 1
ATOM 648 O O . GLN A 1 82 ? -11.564 -6.234 -14.707 1.00 92.38 82 GLN A O 1
ATOM 653 N N . GLY A 1 83 ? -10.412 -5.319 -16.407 1.00 94.00 83 GLY A N 1
ATOM 654 C CA . GLY A 1 83 ? -11.362 -4.243 -16.687 1.00 94.00 83 GLY A CA 1
ATOM 655 C C . GLY A 1 83 ? -11.437 -3.183 -15.585 1.00 94.00 83 GLY A C 1
ATOM 656 O O . GLY A 1 83 ? -12.461 -2.517 -15.463 1.00 94.00 83 GLY A O 1
ATOM 657 N N . VAL A 1 84 ? -10.385 -3.042 -14.774 1.00 94.44 84 VAL A N 1
ATOM 658 C CA . VAL A 1 84 ? -10.341 -2.109 -13.642 1.00 94.44 84 VAL A CA 1
ATOM 659 C C . VAL A 1 84 ? -9.872 -0.735 -14.131 1.00 94.44 84 VAL A C 1
ATOM 661 O O . VAL A 1 84 ? -8.755 -0.636 -14.646 1.00 94.44 84 VAL A O 1
ATOM 664 N N . PRO A 1 85 ? -10.679 0.333 -13.986 1.00 95.31 85 PRO A N 1
ATOM 665 C CA . PRO A 1 85 ? -10.242 1.694 -14.276 1.00 95.31 85 PRO A CA 1
ATOM 666 C C . PRO A 1 85 ? -9.137 2.133 -13.316 1.00 95.31 85 PRO A C 1
ATOM 668 O O . PRO A 1 85 ? -9.174 1.818 -12.127 1.00 95.31 85 PRO A O 1
ATOM 671 N N . PHE A 1 86 ? -8.163 2.883 -13.824 1.00 97.69 86 PHE A N 1
ATOM 672 C CA . PHE A 1 86 ? -7.084 3.413 -13.002 1.00 97.69 86 PHE A CA 1
ATOM 673 C C . PHE A 1 86 ? -6.501 4.708 -13.563 1.00 97.69 86 PHE A C 1
ATOM 675 O O . PHE A 1 86 ? -6.615 5.009 -14.753 1.00 97.69 86 PHE A O 1
ATOM 682 N N . GLU A 1 87 ? -5.797 5.430 -12.699 1.00 98.06 87 GLU A N 1
ATOM 683 C CA . GLU A 1 87 ? -4.999 6.602 -13.031 1.00 98.06 87 GLU A CA 1
ATOM 684 C C . GLU A 1 87 ? -3.520 6.353 -12.739 1.00 98.06 87 GLU A C 1
ATOM 686 O O . GLU A 1 87 ? -3.161 5.730 -11.739 1.00 98.06 87 GLU A O 1
ATOM 691 N N . LEU A 1 88 ? -2.647 6.887 -13.592 1.00 98.00 88 LEU A N 1
ATOM 692 C CA . LEU A 1 88 ? -1.212 6.916 -13.326 1.00 98.00 88 LEU A CA 1
ATOM 693 C C . LEU A 1 88 ? -0.863 8.090 -12.414 1.00 98.00 88 LEU A C 1
ATOM 695 O O . LEU A 1 88 ? -1.379 9.198 -12.567 1.00 98.00 88 LEU A O 1
ATOM 699 N N . ALA A 1 89 ? 0.056 7.846 -11.492 1.00 97.38 89 ALA A N 1
ATOM 700 C CA . ALA A 1 89 ? 0.526 8.825 -10.534 1.00 97.38 89 ALA A CA 1
ATOM 701 C C . ALA A 1 89 ? 2.001 8.590 -10.182 1.00 97.38 89 ALA A C 1
ATOM 703 O O . ALA A 1 89 ? 2.653 7.665 -10.672 1.00 97.38 89 ALA A O 1
ATOM 704 N N . GLU A 1 90 ? 2.533 9.458 -9.327 1.00 96.50 90 GLU A N 1
ATOM 705 C CA . GLU A 1 90 ? 3.826 9.262 -8.690 1.00 96.50 90 GLU A CA 1
ATOM 706 C C . GLU A 1 90 ? 3.696 9.477 -7.186 1.00 96.50 90 GLU A C 1
ATOM 708 O O . GLU A 1 90 ? 3.052 10.426 -6.729 1.00 96.50 90 GLU A O 1
ATOM 713 N N . ARG A 1 91 ? 4.391 8.644 -6.410 1.00 95.44 91 ARG A N 1
ATOM 714 C CA . ARG A 1 91 ? 4.515 8.789 -4.965 1.00 95.44 91 ARG A CA 1
ATOM 715 C C . ARG A 1 91 ? 5.945 9.110 -4.574 1.00 95.44 91 ARG A C 1
ATOM 717 O O . ARG A 1 91 ? 6.875 8.337 -4.802 1.00 95.44 91 ARG A O 1
ATOM 724 N N . ARG A 1 92 ? 6.128 10.230 -3.882 1.00 94.81 92 ARG A N 1
ATOM 725 C CA . ARG A 1 92 ? 7.424 10.602 -3.311 1.00 94.81 92 ARG A CA 1
ATOM 726 C C . ARG A 1 92 ? 7.750 9.700 -2.117 1.00 94.81 92 ARG A C 1
ATOM 728 O O . ARG A 1 92 ? 7.103 9.776 -1.076 1.00 94.81 92 ARG A O 1
ATOM 735 N N . THR A 1 93 ? 8.782 8.874 -2.246 1.00 93.06 93 THR A N 1
ATOM 736 C CA . THR A 1 93 ? 9.244 7.939 -1.210 1.00 93.06 93 THR A CA 1
ATOM 737 C C . THR A 1 93 ? 10.646 8.300 -0.738 1.00 93.06 93 THR A C 1
ATOM 739 O O . THR A 1 93 ? 11.509 8.692 -1.522 1.00 93.06 93 THR A O 1
ATOM 742 N N . ARG A 1 94 ? 10.894 8.194 0.566 1.00 92.94 94 ARG A N 1
ATOM 743 C CA . ARG A 1 94 ? 12.205 8.469 1.161 1.00 92.94 94 ARG A CA 1
ATOM 744 C C . ARG A 1 94 ? 12.850 7.151 1.557 1.00 92.94 94 ARG A C 1
ATOM 746 O O . ARG A 1 94 ? 12.216 6.362 2.236 1.00 92.94 94 ARG A O 1
ATOM 753 N N . PHE A 1 95 ? 14.104 6.923 1.184 1.00 89.62 95 PHE A N 1
ATOM 754 C CA . PHE A 1 95 ? 14.866 5.740 1.610 1.00 89.62 95 PHE A CA 1
ATOM 755 C C . PHE A 1 95 ? 15.881 6.065 2.706 1.00 89.62 95 PHE A C 1
ATOM 757 O O . PHE A 1 95 ? 16.205 5.211 3.520 1.00 89.62 95 PHE A O 1
ATOM 764 N N . ASN A 1 96 ? 16.382 7.299 2.730 1.00 87.56 96 ASN A N 1
ATOM 765 C CA . ASN A 1 96 ? 17.200 7.862 3.802 1.00 87.56 96 ASN A CA 1
ATOM 766 C C . ASN A 1 96 ? 17.169 9.403 3.702 1.00 87.56 96 ASN A C 1
ATOM 768 O O . ASN A 1 96 ? 16.406 9.954 2.906 1.00 87.56 96 ASN A O 1
ATOM 772 N N . SER A 1 97 ? 17.960 10.110 4.512 1.00 81.62 97 SER A N 1
ATOM 773 C CA . SER A 1 97 ? 18.010 11.582 4.528 1.00 81.62 97 SER A CA 1
ATOM 774 C C . SER A 1 97 ? 18.380 12.215 3.183 1.00 81.62 97 SER A C 1
ATOM 776 O O . SER A 1 97 ? 17.930 13.321 2.900 1.00 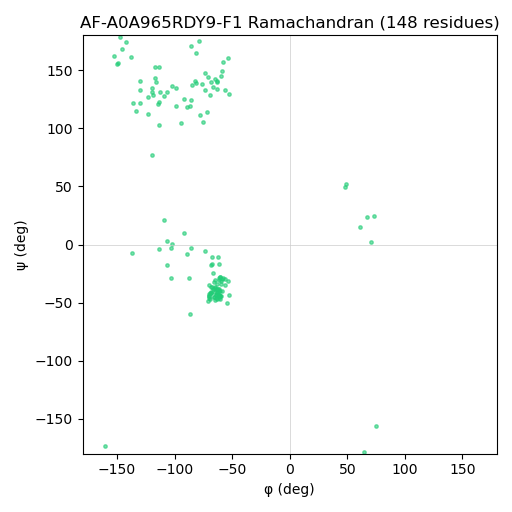81.62 97 SER A O 1
ATOM 778 N N . GLU A 1 98 ? 19.160 11.521 2.356 1.00 86.19 98 GLU A N 1
ATOM 779 C CA . GLU A 1 98 ? 19.733 12.046 1.109 1.00 86.19 98 GLU A CA 1
ATOM 780 C C . GLU A 1 98 ? 19.053 11.476 -0.144 1.00 86.19 98 GLU A C 1
ATOM 782 O O . GLU A 1 98 ? 19.142 12.053 -1.225 1.00 86.19 98 GLU A O 1
ATOM 787 N N . ARG A 1 99 ? 18.329 10.358 -0.011 1.00 89.75 99 ARG A N 1
ATOM 788 C CA . ARG A 1 99 ? 17.682 9.649 -1.116 1.00 89.75 99 ARG A CA 1
ATOM 789 C C . ARG A 1 99 ? 16.166 9.718 -0.999 1.00 89.75 99 ARG A C 1
ATOM 791 O 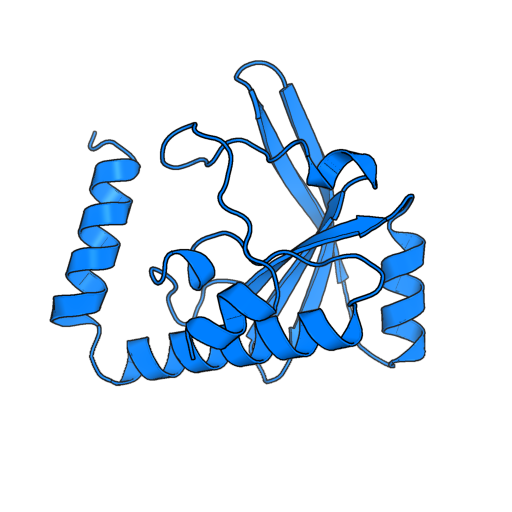O . ARG A 1 99 ? 15.539 8.964 -0.248 1.00 89.75 99 ARG A O 1
ATOM 798 N N . VAL A 1 100 ? 15.587 10.585 -1.820 1.00 93.00 100 VAL A N 1
ATOM 799 C CA . VAL A 1 100 ? 14.147 10.695 -2.055 1.00 93.00 100 VAL A CA 1
ATOM 800 C C . VAL A 1 100 ? 13.877 10.412 -3.529 1.00 93.00 100 VAL A C 1
ATOM 802 O O . VAL A 1 100 ? 14.528 10.994 -4.391 1.00 93.00 100 VAL A O 1
ATOM 805 N N . VAL A 1 101 ? 12.947 9.505 -3.810 1.00 94.00 101 VAL A N 1
ATOM 806 C CA . VAL A 1 101 ? 12.652 8.998 -5.155 1.00 94.00 101 VAL A CA 1
ATOM 807 C C . VAL A 1 101 ? 11.150 9.089 -5.397 1.00 94.00 101 VAL A C 1
ATOM 809 O O . VAL A 1 101 ? 10.366 8.666 -4.545 1.00 94.00 101 VAL A O 1
ATOM 812 N N . ASN A 1 102 ? 10.749 9.607 -6.554 1.00 95.50 102 ASN A N 1
ATOM 813 C CA . ASN A 1 102 ? 9.375 9.473 -7.025 1.00 95.50 102 ASN A CA 1
ATOM 814 C C . ASN A 1 102 ? 9.198 8.062 -7.582 1.00 95.50 102 ASN A C 1
ATOM 816 O O . ASN A 1 102 ? 9.824 7.704 -8.577 1.00 95.50 102 ASN A O 1
ATOM 820 N N . GLN A 1 103 ? 8.402 7.252 -6.892 1.00 96.50 103 GLN A N 1
ATOM 821 C CA . GLN A 1 103 ? 8.005 5.941 -7.380 1.00 96.50 103 GLN A CA 1
ATOM 822 C C . GLN A 1 103 ? 6.788 6.096 -8.280 1.00 96.50 103 GLN A C 1
ATOM 824 O O . GLN A 1 103 ? 5.871 6.827 -7.903 1.00 96.50 103 GLN A O 1
ATOM 829 N N . PRO A 1 104 ? 6.733 5.401 -9.421 1.00 97.81 104 PRO A N 1
ATOM 830 C CA . PRO A 1 104 ? 5.510 5.337 -10.196 1.00 97.81 104 PRO A CA 1
ATOM 831 C C . PRO A 1 104 ? 4.4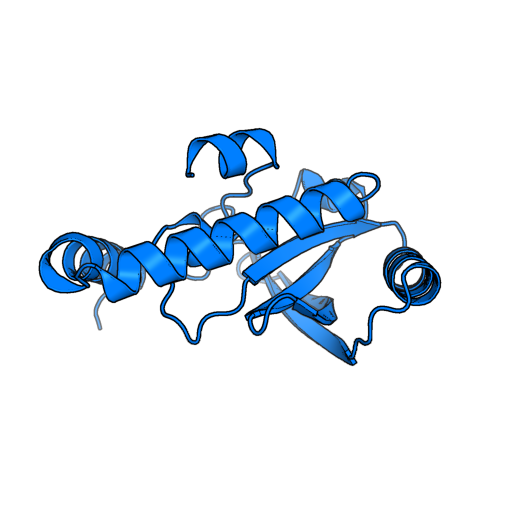22 4.638 -9.370 1.00 97.81 104 PRO A C 1
ATOM 833 O O . PRO A 1 104 ? 4.692 3.679 -8.639 1.00 97.81 104 PRO A O 1
ATOM 836 N N . SER A 1 105 ? 3.191 5.125 -9.464 1.00 98.25 105 SER A N 1
ATOM 837 C CA . SER A 1 105 ? 2.044 4.535 -8.785 1.00 98.25 105 SER A CA 1
ATOM 838 C C . SER A 1 105 ? 0.810 4.491 -9.675 1.00 98.25 105 SER A C 1
ATOM 840 O O . SER A 1 105 ? 0.722 5.159 -10.708 1.00 98.25 105 SER A O 1
ATOM 842 N N . VAL A 1 106 ? -0.133 3.642 -9.280 1.00 98.06 106 VAL A N 1
ATOM 843 C CA . VAL A 1 106 ? -1.441 3.499 -9.912 1.00 98.06 106 VAL A CA 1
ATOM 844 C C . VAL A 1 106 ? -2.508 3.731 -8.853 1.00 98.06 106 VAL A C 1
ATOM 846 O O . VAL A 1 106 ? -2.470 3.081 -7.810 1.00 98.06 106 VAL A O 1
ATOM 849 N N . ARG A 1 107 ? -3.450 4.638 -9.111 1.00 98.25 107 ARG A N 1
ATOM 850 C CA . ARG A 1 107 ? -4.631 4.846 -8.266 1.00 98.25 107 ARG A CA 1
ATOM 851 C C . ARG A 1 107 ? -5.852 4.207 -8.902 1.00 98.25 107 ARG A C 1
ATOM 853 O O . ARG A 1 107 ? -6.061 4.345 -10.103 1.00 98.25 107 ARG A O 1
ATOM 860 N N . LEU A 1 108 ? -6.641 3.520 -8.095 1.00 96.69 108 LEU A N 1
ATOM 861 C CA . LEU A 1 108 ? -7.882 2.869 -8.488 1.00 96.69 108 LEU A CA 1
ATOM 862 C C . LEU A 1 108 ? -8.879 2.943 -7.330 1.00 96.69 108 LEU A C 1
ATOM 864 O O . LEU A 1 108 ? -8.505 3.272 -6.206 1.00 96.69 108 LEU A O 1
ATOM 868 N N . GLU A 1 109 ? -10.130 2.613 -7.608 1.00 95.75 109 GLU A N 1
ATOM 869 C CA . GLU A 1 109 ? -11.186 2.534 -6.605 1.00 95.75 109 GLU A CA 1
ATOM 870 C C . GLU A 1 109 ? -11.736 1.108 -6.570 1.00 95.75 109 GLU A C 1
ATOM 872 O O . GLU A 1 109 ? -11.953 0.490 -7.617 1.00 95.75 109 GLU A O 1
ATOM 877 N N . VAL A 1 110 ? -11.911 0.568 -5.366 1.00 94.62 110 VAL A N 1
ATOM 878 C CA . VAL A 1 110 ? -12.469 -0.767 -5.130 1.00 94.62 110 VAL A CA 1
ATOM 879 C C . VAL A 1 110 ? -13.460 -0.650 -3.982 1.00 94.62 110 VAL A C 1
ATOM 881 O O . VAL A 1 110 ? -13.076 -0.208 -2.906 1.00 94.62 110 VAL A O 1
ATOM 884 N N . ASP A 1 111 ? -14.720 -1.017 -4.218 1.00 92.00 111 ASP A N 1
ATOM 885 C CA . ASP A 1 111 ? -15.813 -0.913 -3.239 1.00 92.00 111 ASP A CA 1
ATOM 886 C C . ASP A 1 111 ? -15.881 0.470 -2.551 1.00 92.00 111 ASP A C 1
ATOM 888 O O . ASP A 1 111 ? -15.909 0.573 -1.325 1.00 92.00 111 ASP A O 1
ATOM 892 N N . ASP A 1 112 ? -15.860 1.539 -3.360 1.00 89.50 112 ASP A N 1
ATOM 893 C CA . ASP A 1 112 ? -15.848 2.954 -2.941 1.00 89.50 112 ASP A CA 1
ATOM 894 C C . ASP A 1 112 ? -14.624 3.373 -2.097 1.00 89.50 112 ASP A C 1
ATOM 896 O O . ASP A 1 112 ? -14.622 4.432 -1.462 1.00 89.50 112 ASP A O 1
ATOM 900 N N . GLN A 1 113 ? -13.560 2.563 -2.079 1.00 92.50 113 GLN A N 1
ATOM 901 C CA . GLN A 1 113 ? -12.328 2.869 -1.357 1.00 92.50 113 GLN A CA 1
ATOM 902 C C . GLN A 1 113 ? -11.177 3.187 -2.310 1.00 92.50 113 GLN A C 1
ATOM 904 O O . GLN A 1 113 ? -10.866 2.382 -3.198 1.00 92.50 113 GLN A O 1
ATOM 909 N N . PRO A 1 114 ? -10.491 4.327 -2.113 1.00 96.12 114 PRO A N 1
ATOM 910 C CA . PRO A 1 114 ? -9.314 4.657 -2.893 1.00 96.12 114 PRO A CA 1
ATOM 911 C C . PRO A 1 114 ? -8.157 3.725 -2.524 1.00 96.12 114 PRO A C 1
ATOM 913 O O . PRO A 1 114 ? -7.793 3.559 -1.356 1.00 96.12 114 PRO A O 1
ATOM 916 N N . VAL A 1 115 ? -7.553 3.126 -3.546 1.00 98.31 115 VAL A N 1
ATOM 917 C CA . VAL A 1 115 ? -6.381 2.260 -3.430 1.00 98.31 115 VAL A CA 1
ATOM 918 C C . VAL A 1 115 ? -5.246 2.868 -4.242 1.00 98.31 115 VAL A C 1
ATOM 920 O O . VAL A 1 115 ? -5.409 3.186 -5.421 1.00 98.31 115 VAL A O 1
ATOM 923 N N . GLU A 1 116 ? -4.063 2.983 -3.641 1.00 98.62 116 GLU A N 1
ATOM 924 C CA . GLU A 1 116 ? -2.841 3.353 -4.354 1.00 98.62 116 GLU A CA 1
ATOM 925 C C . GLU A 1 116 ? -1.843 2.191 -4.358 1.00 98.62 116 GLU A C 1
ATOM 927 O O . GLU A 1 116 ? -1.367 1.734 -3.316 1.00 98.62 116 GLU A O 1
ATOM 932 N N . LEU A 1 117 ? -1.477 1.745 -5.558 1.00 98.62 117 LEU A N 1
ATOM 933 C CA . LEU A 1 117 ? -0.425 0.767 -5.803 1.00 98.62 117 LEU A CA 1
ATOM 934 C C . LEU A 1 117 ? 0.878 1.503 -6.100 1.00 98.62 117 LEU A C 1
ATOM 936 O O . LEU A 1 117 ? 1.073 2.027 -7.195 1.00 98.62 117 LEU A O 1
ATOM 940 N N . VAL A 1 118 ? 1.796 1.531 -5.143 1.00 98.44 118 VAL A N 1
ATOM 941 C CA . VAL A 1 118 ? 3.123 2.128 -5.319 1.00 98.44 118 VAL A CA 1
ATOM 942 C C . VAL A 1 118 ? 4.065 1.056 -5.844 1.00 98.44 118 VAL A C 1
ATOM 944 O O . VAL A 1 118 ? 4.292 0.041 -5.178 1.00 98.44 118 VAL A O 1
ATOM 947 N N . VAL A 1 119 ? 4.617 1.272 -7.034 1.00 98.19 119 VAL A N 1
ATOM 948 C CA . VAL A 1 119 ? 5.398 0.258 -7.740 1.00 98.19 119 VAL A CA 1
ATOM 949 C C . VAL A 1 119 ? 6.875 0.392 -7.389 1.00 98.19 119 VAL A C 1
ATOM 951 O O . VAL A 1 119 ? 7.489 1.445 -7.541 1.00 98.19 119 VAL A O 1
ATOM 954 N N . PHE A 1 120 ? 7.460 -0.708 -6.927 1.00 97.75 120 PHE A N 1
ATOM 955 C CA . PHE A 1 120 ? 8.888 -0.856 -6.679 1.00 97.75 120 PHE A CA 1
ATOM 956 C C . PHE A 1 120 ? 9.468 -1.884 -7.650 1.00 97.75 120 PHE A C 1
ATOM 958 O O . PHE A 1 120 ? 8.792 -2.841 -8.022 1.00 97.75 120 PHE A O 1
ATOM 965 N N . GLY A 1 121 ? 10.757 -1.750 -7.970 1.00 96.25 121 GLY A N 1
ATOM 966 C CA . GLY A 1 121 ? 11.513 -2.846 -8.582 1.00 96.25 121 GLY A CA 1
ATOM 967 C C . GLY A 1 121 ? 11.498 -4.099 -7.698 1.00 96.25 121 GLY A C 1
ATOM 968 O O . GLY A 1 121 ? 11.331 -3.997 -6.479 1.00 96.25 121 GLY A O 1
ATOM 969 N N . ILE A 1 122 ? 11.716 -5.277 -8.288 1.00 94.31 122 ILE A N 1
ATOM 970 C CA . ILE A 1 122 ? 11.615 -6.578 -7.598 1.00 94.31 122 ILE A CA 1
ATOM 971 C C . ILE A 1 122 ? 12.470 -6.634 -6.317 1.00 94.31 122 ILE A C 1
ATOM 973 O O . ILE A 1 122 ? 11.994 -7.064 -5.263 1.00 94.31 122 ILE A O 1
ATOM 977 N N . ASP A 1 123 ? 13.704 -6.125 -6.363 1.00 92.75 123 ASP A N 1
ATOM 978 C CA . ASP A 1 123 ? 14.608 -6.082 -5.201 1.00 92.75 123 ASP A CA 1
ATOM 979 C C . ASP A 1 123 ? 14.148 -5.118 -4.096 1.00 92.75 123 ASP A C 1
ATOM 981 O O . ASP A 1 123 ? 14.562 -5.226 -2.935 1.00 92.75 123 ASP A O 1
ATOM 985 N N . GLY A 1 124 ? 13.241 -4.199 -4.431 1.00 92.00 124 GLY A N 1
ATOM 986 C CA . GLY A 1 124 ? 12.645 -3.239 -3.513 1.00 92.00 124 GLY A CA 1
ATOM 987 C C . GLY A 1 124 ? 11.863 -3.894 -2.379 1.00 92.00 124 GLY A C 1
ATOM 988 O O . GLY A 1 124 ? 11.638 -3.244 -1.359 1.00 92.00 124 GLY A O 1
ATOM 989 N N . ILE A 1 125 ? 11.499 -5.179 -2.481 1.00 92.44 125 ILE A N 1
ATOM 990 C CA . ILE A 1 125 ? 10.814 -5.907 -1.402 1.00 92.44 125 ILE A CA 1
ATOM 991 C C . ILE A 1 125 ? 11.645 -5.956 -0.115 1.00 92.44 125 ILE A C 1
ATOM 993 O O . ILE A 1 125 ? 11.087 -5.839 0.974 1.00 92.44 125 ILE A O 1
ATOM 997 N N . ARG A 1 126 ? 12.978 -6.023 -0.240 1.00 91.62 126 ARG A N 1
ATOM 998 C CA . ARG A 1 126 ? 13.931 -6.049 0.885 1.00 91.62 126 ARG A CA 1
ATOM 999 C C . ARG A 1 126 ? 14.375 -4.657 1.340 1.00 91.62 126 ARG A C 1
ATOM 1001 O O . ARG A 1 126 ? 15.058 -4.538 2.350 1.00 91.62 126 ARG A O 1
ATOM 1008 N N . GLN A 1 127 ? 14.016 -3.614 0.594 1.00 89.75 127 GLN A N 1
ATOM 1009 C CA . GLN A 1 127 ? 14.444 -2.235 0.828 1.00 89.75 127 GLN A CA 1
ATOM 1010 C C . GLN A 1 127 ? 13.215 -1.361 1.076 1.00 89.75 127 GLN A C 1
ATOM 1012 O O . GLN A 1 127 ? 12.740 -0.653 0.189 1.00 89.75 127 GLN A O 1
ATOM 1017 N N . ALA A 1 128 ? 12.653 -1.449 2.280 1.00 91.81 128 ALA A N 1
ATOM 1018 C CA . ALA A 1 128 ? 11.531 -0.596 2.648 1.00 91.81 128 ALA A CA 1
ATOM 1019 C C . ALA A 1 128 ? 11.974 0.882 2.722 1.00 91.81 128 ALA A C 1
ATOM 1021 O O . ALA A 1 128 ? 13.026 1.165 3.302 1.00 91.81 128 ALA A O 1
ATOM 1022 N N . PRO A 1 129 ? 11.186 1.827 2.169 1.00 93.19 129 PRO A N 1
ATOM 1023 C CA . PRO A 1 129 ? 11.335 3.249 2.459 1.00 93.19 129 PRO A CA 1
ATOM 1024 C C . PRO A 1 129 ? 11.307 3.512 3.966 1.00 93.19 129 PRO A C 1
ATOM 1026 O O . PRO A 1 129 ? 10.784 2.705 4.736 1.00 93.19 129 PRO A O 1
ATOM 1029 N N . VAL A 1 130 ? 11.822 4.660 4.390 1.00 92.06 130 VAL A N 1
ATOM 1030 C CA . VAL A 1 130 ? 11.669 5.117 5.770 1.00 92.06 130 VAL A CA 1
ATOM 1031 C C . VAL A 1 130 ? 10.262 5.649 5.993 1.00 92.06 130 VAL A C 1
ATOM 1033 O O . VAL A 1 130 ? 9.709 6.373 5.161 1.00 92.06 130 VAL A O 1
ATOM 1036 N N . SER A 1 131 ? 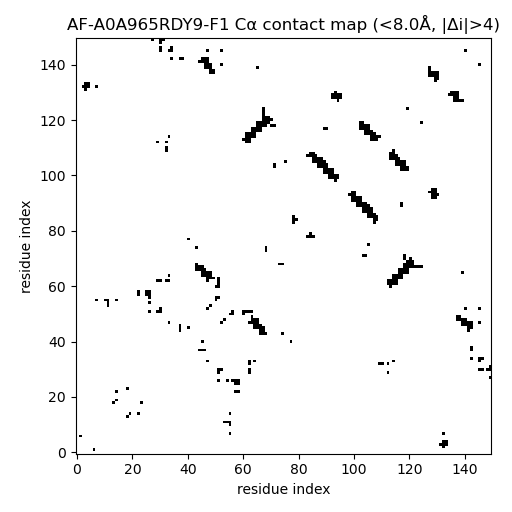9.693 5.294 7.138 1.00 88.19 131 SER A N 1
ATOM 1037 C CA . SER A 1 131 ? 8.432 5.839 7.604 1.00 88.19 131 SER A CA 1
ATOM 1038 C C . SER A 1 131 ? 8.590 7.342 7.841 1.00 88.19 131 SER A C 1
ATOM 1040 O O . SER A 1 131 ? 9.563 7.764 8.477 1.00 88.19 131 SER A O 1
ATOM 1042 N N . PRO A 1 132 ? 7.647 8.176 7.367 1.00 81.69 132 PRO A N 1
ATOM 1043 C CA . PRO A 1 132 ? 7.650 9.603 7.676 1.00 81.69 132 PRO A CA 1
ATOM 1044 C C . PRO A 1 132 ? 7.358 9.879 9.161 1.00 81.69 132 PRO A C 1
ATOM 1046 O O . PRO A 1 132 ? 7.515 11.018 9.605 1.00 81.69 132 PRO A O 1
ATOM 1049 N N . ILE A 1 133 ? 6.937 8.860 9.915 1.00 81.25 133 ILE A N 1
ATOM 1050 C CA . ILE A 1 133 ? 6.551 8.978 11.317 1.00 81.25 133 ILE A CA 1
ATOM 1051 C C . ILE A 1 133 ? 7.769 8.835 12.233 1.00 81.25 133 ILE A C 1
ATOM 1053 O O . ILE A 1 133 ? 8.102 9.763 12.965 1.00 81.25 133 ILE A O 1
ATOM 1057 N N . ASP A 1 134 ? 8.461 7.699 12.184 1.00 81.75 134 ASP A N 1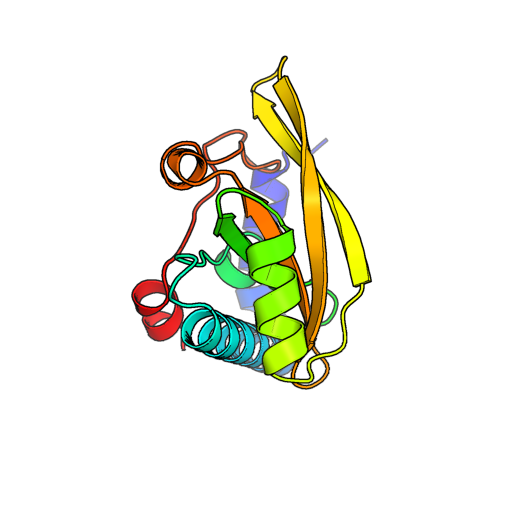
ATOM 1058 C CA . ASP A 1 134 ? 9.538 7.373 13.127 1.00 81.75 134 ASP A CA 1
ATOM 1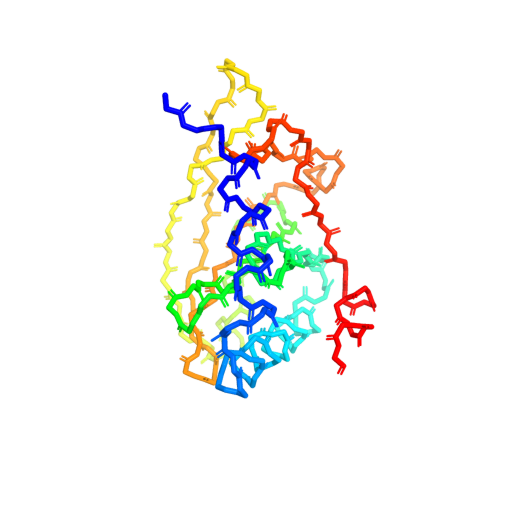059 C C . ASP A 1 134 ? 10.930 7.304 12.480 1.00 81.75 134 ASP A C 1
ATOM 1061 O O . ASP A 1 134 ? 11.932 7.115 13.171 1.00 81.75 134 ASP A O 1
ATOM 1065 N N . GLY A 1 135 ? 11.010 7.458 11.154 1.00 83.38 135 GLY A N 1
ATOM 1066 C CA . GLY A 1 135 ? 12.250 7.348 10.388 1.00 83.38 135 GLY A CA 1
ATOM 1067 C C . GLY A 1 135 ? 12.811 5.926 10.289 1.00 83.38 135 GLY A C 1
ATOM 1068 O O . GLY A 1 135 ? 13.869 5.742 9.684 1.00 83.38 135 GLY A O 1
ATOM 1069 N N . LYS A 1 136 ? 12.130 4.918 10.849 1.00 88.62 136 LYS A N 1
ATOM 1070 C CA . LYS A 1 136 ? 12.509 3.506 10.722 1.00 88.62 136 LYS A CA 1
ATOM 1071 C C . LYS A 1 136 ? 12.006 2.946 9.390 1.00 88.62 136 LYS A C 1
ATOM 1073 O O . LYS A 1 136 ? 11.157 3.564 8.745 1.00 88.62 136 LYS A O 1
ATOM 1078 N N . PRO A 1 137 ? 12.509 1.785 8.938 1.00 91.69 137 PRO A N 1
ATOM 1079 C CA . PRO A 1 137 ? 11.949 1.114 7.770 1.00 91.69 137 PRO A CA 1
ATOM 1080 C C . PRO A 1 137 ? 10.434 0.912 7.924 1.00 91.69 137 PRO A C 1
ATOM 1082 O O . PRO A 1 137 ? 9.981 0.400 8.947 1.00 91.69 137 PRO A O 1
ATOM 1085 N N . MET A 1 138 ? 9.656 1.316 6.916 1.00 94.38 138 MET A N 1
ATOM 1086 C CA . MET A 1 138 ? 8.200 1.162 6.921 1.00 94.38 138 MET A CA 1
ATOM 1087 C C . MET A 1 138 ? 7.816 -0.303 7.121 1.00 94.38 138 MET A C 1
ATOM 1089 O O . MET A 1 138 ? 8.314 -1.184 6.409 1.00 94.38 138 MET A O 1
ATOM 1093 N N . ARG A 1 139 ? 6.868 -0.555 8.029 1.00 95.38 139 ARG A N 1
ATOM 1094 C CA . ARG A 1 139 ? 6.254 -1.877 8.152 1.00 95.38 139 ARG A CA 1
ATOM 1095 C C . ARG A 1 139 ? 5.499 -2.214 6.864 1.00 95.38 139 ARG A C 1
ATOM 1097 O O . ARG A 1 139 ? 4.846 -1.353 6.280 1.00 95.38 139 ARG A O 1
ATOM 1104 N N . ARG A 1 140 ? 5.611 -3.471 6.438 1.00 97.38 140 ARG A N 1
ATOM 1105 C CA . ARG A 1 140 ? 4.981 -4.050 5.248 1.00 97.38 140 ARG A CA 1
ATOM 1106 C C . ARG A 1 140 ? 4.353 -5.380 5.633 1.00 97.38 140 ARG A C 1
ATOM 1108 O O . ARG A 1 140 ? 5.102 -6.288 5.974 1.00 97.38 140 ARG A O 1
ATOM 1115 N N . ALA A 1 141 ? 3.033 -5.487 5.558 1.00 98.44 141 ALA A N 1
ATOM 1116 C CA . ALA A 1 141 ? 2.321 -6.726 5.860 1.00 98.44 141 ALA A CA 1
ATOM 1117 C C . ALA A 1 141 ? 1.961 -7.491 4.581 1.00 98.44 141 ALA A C 1
ATOM 1119 O O . ALA A 1 141 ? 1.511 -6.870 3.618 1.00 98.44 141 ALA A O 1
ATOM 1120 N N . ASP A 1 142 ? 2.173 -8.811 4.537 1.00 98.56 142 ASP A N 1
ATOM 1121 C CA . ASP A 1 142 ? 1.546 -9.646 3.491 1.00 98.56 142 ASP A CA 1
ATOM 1122 C C . ASP A 1 142 ? 0.082 -9.970 3.784 1.00 98.56 142 ASP A C 1
ATOM 1124 O O . ASP A 1 142 ? -0.465 -9.622 4.823 1.00 98.56 142 ASP A O 1
ATOM 1128 N N . ALA A 1 143 ? -0.557 -10.636 2.821 1.00 98.38 143 ALA A N 1
ATOM 1129 C CA . ALA A 1 143 ? -1.955 -11.023 2.871 1.00 98.38 143 ALA A CA 1
ATOM 1130 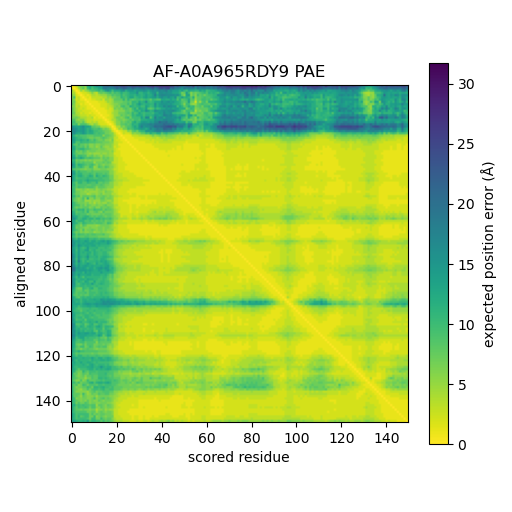C C . ALA A 1 143 ? -2.286 -11.870 4.109 1.00 98.38 143 ALA A C 1
ATOM 1132 O O . ALA A 1 143 ? -3.360 -11.700 4.668 1.00 98.38 143 ALA A O 1
ATOM 1133 N N . ASN A 1 144 ? -1.369 -12.724 4.586 1.00 98.38 144 ASN A N 1
ATOM 1134 C CA . ASN A 1 144 ? -1.613 -13.522 5.791 1.00 98.38 144 ASN A CA 1
ATOM 1135 C C . ASN A 1 144 ? -1.619 -12.638 7.039 1.00 98.38 144 ASN A C 1
ATOM 1137 O O . ASN A 1 144 ? -2.495 -12.772 7.890 1.00 98.38 144 ASN A O 1
ATOM 1141 N N . GLU A 1 145 ? -0.657 -11.718 7.141 1.00 98.50 145 GLU A N 1
ATOM 1142 C CA . GLU A 1 145 ? -0.633 -10.732 8.220 1.00 98.50 145 GLU A CA 1
ATOM 1143 C C . GLU A 1 145 ? -1.861 -9.812 8.187 1.00 98.50 145 GLU A C 1
ATOM 1145 O O . GLU A 1 145 ? -2.371 -9.477 9.248 1.00 98.50 145 GLU A O 1
ATOM 1150 N N . VAL A 1 146 ? -2.342 -9.410 7.004 1.00 98.44 146 VAL A N 1
ATOM 1151 C CA . VAL A 1 146 ? -3.558 -8.586 6.861 1.00 98.44 146 VAL A CA 1
ATOM 1152 C C . VAL A 1 146 ? -4.814 -9.379 7.215 1.00 98.44 146 VAL A C 1
ATOM 1154 O O . VAL A 1 146 ? -5.658 -8.865 7.941 1.00 98.44 146 VAL A O 1
ATOM 1157 N N . ALA A 1 147 ? -4.924 -10.633 6.776 1.00 98.19 147 ALA A N 1
ATOM 1158 C CA . ALA A 1 147 ? -6.051 -11.501 7.108 1.00 98.19 147 ALA A CA 1
ATOM 1159 C C . ALA A 1 147 ? -6.176 -11.755 8.618 1.00 98.19 147 ALA A C 1
ATOM 1161 O O . ALA A 1 147 ? -7.280 -11.917 9.115 1.00 98.19 147 ALA A O 1
ATOM 1162 N N . ALA A 1 148 ? -5.065 -11.750 9.359 1.00 98.00 148 ALA A N 1
ATOM 1163 C CA . ALA A 1 148 ? -5.073 -11.871 10.817 1.00 98.00 148 ALA A CA 1
ATOM 1164 C C . ALA A 1 148 ? -5.548 -10.598 11.556 1.00 98.00 148 ALA A C 1
ATOM 1166 O O . ALA A 1 148 ? -5.639 -10.612 12.783 1.00 98.00 148 ALA A O 1
ATOM 1167 N N . LEU A 1 149 ? -5.786 -9.493 10.837 1.00 95.12 149 LEU A N 1
ATOM 1168 C CA . LEU A 1 149 ? -6.285 -8.217 11.371 1.00 95.12 149 LEU A CA 1
ATOM 1169 C C . LEU A 1 149 ? -7.784 -7.987 11.106 1.00 95.12 149 LEU A C 1
ATOM 1171 O O . LEU A 1 149 ? -8.278 -6.905 11.449 1.00 95.12 149 LEU A O 1
ATOM 1175 N N . LEU A 1 150 ? -8.444 -8.944 10.447 1.00 93.44 150 LEU A N 1
ATOM 1176 C CA . LEU A 1 150 ? -9.888 -9.013 10.214 1.00 93.44 150 LEU A CA 1
ATOM 1177 C C . LEU A 1 150 ? -10.521 -9.913 11.283 1.00 93.44 150 LEU A C 1
ATOM 1179 O O . LEU A 1 150 ? -11.566 -9.511 11.833 1.00 93.44 150 LEU A O 1
#

Nearest PDB structures (foldseek):
  3wfs-assembly2_D  TM=5.230E-01  e=6.743E-04  synthetic construct
  6iw6-assembly2_B  TM=5.391E-01  e=1.952E-02  Homo sapiens
  7q72-assembly2_B  TM=4.384E-01  e=7.067E-03  Schizosaccharomyces pombe 972h-
  5wu6-assembly2_B  TM=4.446E-01  e=4.182E-02  Homo sapiens
  5wu5-assembly5_B  TM=4.781E-01  e=1.691E-01  Homo sapiens

Radius of gyration: 15.33 Å; Cα contacts (8 Å, |Δi|>4): 252; chains: 1; bounding box: 38×34×41 Å

Sequence (150 aa):
LPRNTEIEEALQEYQRLFGGEGHEASLHAQRQVALDVMHRLQEFKPRLVGAVLAGTATAHDDVILHVFADRIEAITLRLLEQGVPFELAERRTRFNSERVVNQPSVRLEVDDQPVELVVFGIDGIRQAPVSPIDGKPMRRADANEVAALL

Foldseek 3Di:
DDALQVVLVCLQVCCVVPVPPQLVVLLLVLLVQLLVVCVLQVVQQKWWFDCSLSSNDDNPDAGEIEGEDQDCVVVVVSCVVVVFDKDKDWDWFAQAPVDIDTFIWIWGADPNGIYIYGYDYNVCVVRATADPRPRHRTD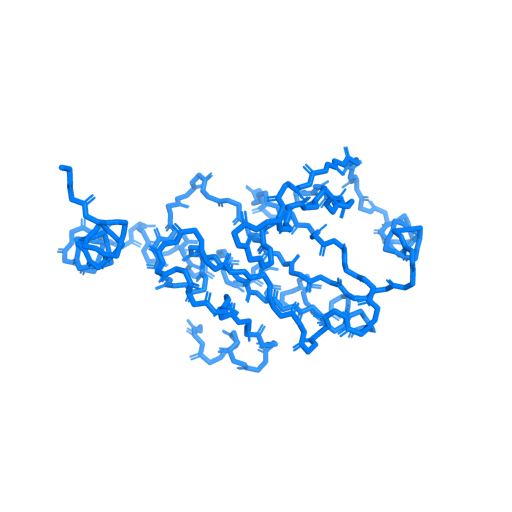THGSVRSVVVD